Protein AF-A0A2T9Z2Z6-F1 (afdb_monomer)

Foldseek 3Di:
DDPPDPPPPCPVPPFDKDWPDADPVLRDTDIDTDPVCVVVVQVVQQPQQDDPHDGDGDDDQDDDPDPVVVVVSVVVVVVVVVVVVVVVVVVVVVVVVVVVVVVVVVVVVVVVVVVVVD

Radius of gyration: 26.43 Å; Cα contacts (8 Å, |Δi|>4): 57; chains: 1; bounding box: 51×36×81 Å

Organism: NCBI:txid61424

Solvent-accessible surface area (backbone atoms only — not comparable to full-atom values): 7377 Å² total; per-residue (Å²): 137,85,84,79,72,77,75,84,77,47,81,90,58,72,82,69,63,45,78,78,44,73,42,86,87,80,70,48,68,43,74,46,61,54,86,92,48,46,65,61,52,50,54,53,44,54,67,42,54,61,57,97,90,43,80,43,78,55,78,88,88,77,87,67,98,46,69,70,58,44,49,53,50,51,53,53,49,50,52,52,53,51,52,50,53,54,52,52,54,49,55,52,49,53,53,52,50,52,53,53,50,53,51,51,52,52,55,49,54,50,52,57,53,59,64,71,79,112

Sequence (118 aa):
MKFKADLKNLKNQLMVFIVKYFSPVTKLGILRVARDHYRMLWSSLTMISQIKSKRCRFSVLHISGTINKCQKAAISFDRELILKHFKEELRIKDSILIESNAKKTLESSKRDIESLEH

pLDDT: mean 79.8, std 15.81, range [28.7, 93.0]

Mean predicted aligned error: 12.62 Å

InterPro domains:
  IPR002759 RNase P subunit Pop5/Rpp14/Rnp2-like [PF01900] (16-75)
  IPR038085 RNase P subunit Pop5/Rpp14/Rnp2-like domain superfamily [G3DSA:3.30.70.3250] (6-79)
  IPR038085 RNase P subunit Pop5/Rpp14/Rnp2-like domain superfamily [SSF160350] (17-79)

Structure (mmCIF, N/CA/C/O backbone):
data_AF-A0A2T9Z2Z6-F1
#
_entry.id   AF-A0A2T9Z2Z6-F1
#
loop_
_atom_site.group_PDB
_atom_site.id
_atom_site.type_symbol
_atom_site.label_atom_id
_atom_site.label_alt_id
_atom_site.label_comp_id
_atom_site.label_asym_id
_atom_site.label_entity_id
_atom_site.label_seq_id
_atom_site.pdbx_PDB_ins_code
_atom_site.Cartn_x
_atom_site.Cartn_y
_atom_site.Cartn_z
_atom_site.occupancy
_atom_site.B_iso_or_equiv
_atom_site.auth_seq_id
_atom_site.auth_comp_id
_atom_site.auth_asym_id
_atom_site.auth_atom_id
_atom_site.pdbx_PDB_model_num
ATOM 1 N N . MET A 1 1 ? -18.740 -12.450 -16.092 1.00 32.25 1 MET A N 1
ATOM 2 C CA . MET A 1 1 ? -18.035 -11.676 -17.136 1.00 32.25 1 MET A CA 1
ATOM 3 C C . MET A 1 1 ? -16.699 -12.366 -17.417 1.00 32.25 1 MET A C 1
ATOM 5 O O . MET A 1 1 ? -15.764 -12.220 -16.642 1.00 32.25 1 MET A O 1
ATOM 9 N N . LYS A 1 2 ? -16.646 -13.257 -18.418 1.00 28.70 2 LYS A N 1
ATOM 10 C CA . LYS A 1 2 ? -15.430 -14.010 -18.774 1.00 28.70 2 LYS A CA 1
ATOM 11 C C . LYS A 1 2 ? -14.608 -13.143 -19.730 1.00 28.70 2 LYS A C 1
ATOM 13 O O . LYS A 1 2 ? -14.976 -13.021 -20.892 1.00 28.70 2 LYS A O 1
ATOM 18 N N . PHE A 1 3 ? -13.525 -12.536 -19.246 1.00 33.25 3 PHE A N 1
ATOM 19 C CA . PHE A 1 3 ? -12.522 -11.915 -20.114 1.00 33.25 3 PHE A CA 1
ATOM 20 C C . PHE A 1 3 ? -11.777 -13.038 -20.848 1.00 33.25 3 PHE A C 1
ATOM 22 O O . PHE A 1 3 ? -10.852 -13.647 -20.316 1.00 33.25 3 PHE A O 1
ATOM 29 N N . LYS A 1 4 ? -12.240 -13.373 -22.055 1.00 34.69 4 LYS A N 1
ATOM 30 C CA . LYS A 1 4 ? -11.503 -14.211 -23.004 1.00 34.69 4 LYS A CA 1
ATOM 31 C C . LYS A 1 4 ? -10.506 -13.283 -23.704 1.00 34.69 4 LYS A C 1
ATOM 33 O O . LYS A 1 4 ? -10.835 -12.666 -24.708 1.00 34.69 4 LYS A O 1
ATOM 38 N N . ALA A 1 5 ? -9.329 -13.105 -23.109 1.00 41.53 5 ALA A N 1
ATOM 39 C CA . ALA A 1 5 ? -8.216 -12.462 -23.796 1.00 41.53 5 ALA A CA 1
ATOM 40 C C . ALA A 1 5 ? -7.687 -13.442 -24.852 1.00 41.53 5 ALA A C 1
ATOM 42 O O . ALA A 1 5 ? -7.450 -14.612 -24.553 1.00 41.53 5 ALA A O 1
ATOM 43 N N . ASP A 1 6 ? -7.582 -12.980 -26.091 1.00 43.44 6 ASP A N 1
ATOM 44 C CA . ASP A 1 6 ? -7.242 -13.782 -27.259 1.00 43.44 6 ASP A CA 1
ATOM 45 C C . ASP A 1 6 ? -5.776 -14.255 -27.187 1.00 43.44 6 ASP A C 1
ATOM 47 O O . ASP A 1 6 ? -4.832 -13.518 -27.469 1.00 43.44 6 ASP A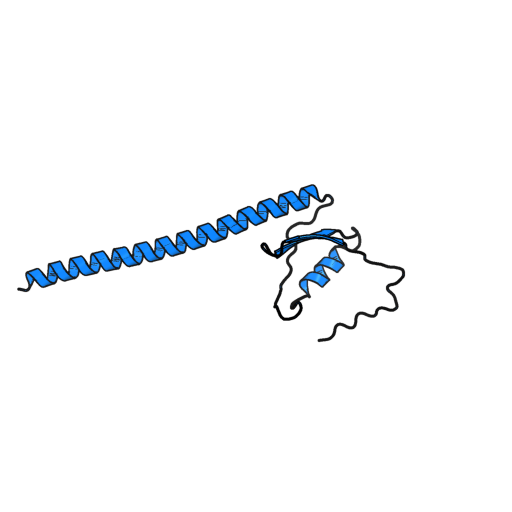 O 1
ATOM 51 N N . LEU A 1 7 ? -5.578 -15.498 -26.734 1.00 45.78 7 LEU A N 1
ATOM 52 C CA . LEU A 1 7 ? -4.270 -16.100 -26.429 1.00 45.78 7 LEU A CA 1
ATOM 53 C C . LEU A 1 7 ? -3.411 -16.426 -27.669 1.00 45.78 7 LEU A C 1
ATOM 55 O O . LEU A 1 7 ? -2.280 -16.889 -27.516 1.00 45.78 7 LEU A O 1
ATOM 59 N N . LYS A 1 8 ? -3.910 -16.224 -28.895 1.00 43.72 8 LYS A N 1
ATOM 60 C CA . LYS A 1 8 ? -3.238 -16.709 -30.116 1.00 43.72 8 LYS A CA 1
ATOM 61 C C . LYS A 1 8 ? -2.150 -15.783 -30.675 1.00 43.72 8 LYS A C 1
ATOM 63 O O . LYS A 1 8 ? -1.252 -16.287 -31.338 1.00 43.72 8 LYS A O 1
ATOM 68 N N . ASN A 1 9 ? -2.156 -14.485 -30.355 1.00 40.16 9 ASN A N 1
ATOM 69 C CA . ASN A 1 9 ? -1.134 -13.529 -30.830 1.00 40.16 9 ASN A CA 1
ATOM 70 C C . ASN A 1 9 ? 0.006 -13.254 -29.825 1.00 40.16 9 ASN A C 1
ATOM 72 O O . ASN A 1 9 ? 0.917 -12.483 -30.108 1.00 40.16 9 ASN A O 1
ATOM 76 N N . LEU A 1 10 ? -0.004 -13.894 -28.651 1.00 45.66 10 LEU A N 1
ATOM 77 C CA . LEU A 1 10 ? 0.848 -13.514 -27.515 1.00 45.66 10 LEU A CA 1
ATOM 78 C C . LEU A 1 10 ? 2.138 -14.343 -27.354 1.00 45.66 10 LEU A C 1
ATOM 80 O O . LEU A 1 10 ? 2.738 -14.335 -26.282 1.00 45.66 10 LEU A O 1
ATOM 84 N N . LYS A 1 11 ? 2.572 -15.092 -28.378 1.00 42.34 11 LYS A N 1
ATOM 85 C CA . LYS A 1 11 ? 3.816 -15.888 -28.298 1.00 42.34 11 LYS A CA 1
ATOM 86 C C . LYS A 1 11 ? 5.088 -15.075 -28.586 1.00 42.34 11 LYS A C 1
ATOM 88 O O . LYS A 1 11 ? 6.116 -15.386 -28.001 1.00 42.34 11 LYS A O 1
ATOM 93 N N . ASN A 1 12 ? 5.008 -13.999 -29.378 1.00 41.88 12 ASN A N 1
ATOM 94 C CA . ASN A 1 12 ? 6.145 -13.093 -29.639 1.00 41.88 12 ASN A CA 1
ATOM 95 C C . ASN A 1 12 ? 6.204 -11.869 -28.711 1.00 41.88 12 ASN A C 1
ATOM 97 O O . ASN A 1 12 ? 7.122 -11.061 -28.809 1.00 41.88 12 ASN A O 1
ATOM 101 N N . GLN A 1 13 ? 5.254 -11.743 -27.785 1.00 47.03 13 GLN A N 1
ATOM 102 C CA . GLN A 1 13 ? 5.181 -10.633 -26.841 1.00 47.03 13 GLN A CA 1
ATOM 103 C C . GLN A 1 13 ? 4.814 -11.176 -25.466 1.00 47.03 13 GLN A C 1
ATOM 105 O O . GLN A 1 13 ? 3.770 -10.865 -24.897 1.00 47.03 13 GLN A O 1
ATOM 110 N N . LEU A 1 14 ? 5.662 -12.067 -24.948 1.00 46.88 14 LEU A N 1
ATOM 111 C CA . LEU A 1 14 ? 5.574 -12.536 -23.571 1.00 46.88 14 LEU A CA 1
ATOM 112 C C . LEU A 1 14 ? 5.783 -11.329 -22.647 1.00 46.88 14 LEU A C 1
ATOM 114 O O . LEU A 1 14 ? 6.901 -10.987 -22.268 1.00 46.88 14 LEU A O 1
ATOM 118 N N . MET A 1 15 ? 4.686 -10.655 -22.303 1.00 55.00 15 MET A N 1
ATOM 119 C CA . MET A 1 15 ? 4.634 -9.611 -21.289 1.00 55.00 15 MET A CA 1
ATOM 120 C C . MET A 1 15 ? 4.808 -10.277 -19.920 1.00 55.00 15 MET A C 1
ATOM 122 O O . MET A 1 15 ? 3.859 -10.460 -19.161 1.00 55.00 15 MET A O 1
ATOM 126 N N . VAL A 1 16 ? 6.034 -10.710 -19.624 1.00 68.75 16 VAL A N 1
ATOM 127 C CA . VAL A 1 16 ? 6.372 -11.336 -18.349 1.00 68.75 16 VAL A CA 1
ATOM 128 C C . VAL A 1 16 ? 6.514 -10.227 -17.315 1.00 68.75 16 VAL A C 1
ATOM 130 O O . VAL A 1 16 ? 7.513 -9.507 -17.277 1.00 68.75 16 VAL A O 1
ATOM 133 N N . PHE A 1 17 ? 5.500 -10.068 -16.470 1.00 79.94 17 PHE A N 1
ATOM 134 C CA . PHE A 1 17 ? 5.652 -9.353 -15.210 1.00 79.94 17 PHE A CA 1
ATOM 135 C C . PHE A 1 17 ? 5.916 -10.366 -14.096 1.00 79.94 17 PHE A C 1
ATOM 137 O O . PHE A 1 17 ? 5.357 -11.461 -14.080 1.00 79.94 17 PHE A O 1
ATOM 144 N N . ILE A 1 18 ? 6.796 -10.012 -13.165 1.00 85.94 18 ILE A N 1
ATOM 145 C CA . ILE A 1 18 ? 7.215 -10.889 -12.070 1.00 85.94 18 ILE A CA 1
ATOM 146 C C . ILE A 1 18 ? 6.817 -10.231 -10.758 1.00 85.94 18 ILE A C 1
ATOM 148 O O . ILE A 1 18 ? 7.236 -9.109 -10.466 1.00 85.94 18 ILE A O 1
ATOM 152 N N . VAL A 1 19 ? 6.045 -10.944 -9.942 1.00 87.81 19 VAL A N 1
ATOM 153 C CA . VAL A 1 19 ? 5.790 -10.540 -8.558 1.00 87.81 19 VAL A CA 1
ATOM 154 C C . VAL A 1 19 ? 7.045 -10.853 -7.755 1.00 87.81 19 VAL A C 1
ATOM 156 O O . VAL A 1 19 ? 7.413 -12.011 -7.584 1.00 87.81 19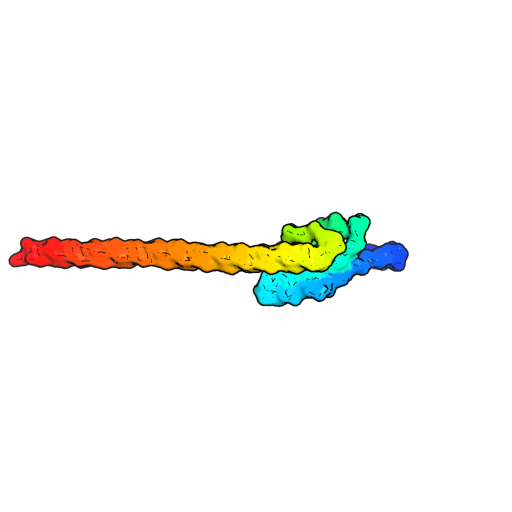 VAL A O 1
ATOM 159 N N . LYS A 1 20 ? 7.745 -9.812 -7.305 1.00 87.00 20 LYS A N 1
ATOM 160 C CA . LYS A 1 20 ? 8.963 -9.961 -6.500 1.00 87.00 20 LYS A CA 1
ATOM 161 C C . LYS A 1 20 ? 8.655 -10.160 -5.027 1.00 87.00 20 LYS A C 1
ATOM 163 O O . LYS A 1 20 ? 9.404 -10.840 -4.338 1.00 87.00 20 LYS A O 1
ATOM 168 N N . TYR A 1 21 ? 7.580 -9.546 -4.555 1.00 86.81 21 TYR A N 1
ATOM 169 C CA . TYR A 1 21 ? 7.176 -9.603 -3.162 1.00 86.81 21 TYR A CA 1
ATOM 170 C C . TYR A 1 21 ? 5.678 -9.349 -3.062 1.00 86.81 21 TYR A C 1
ATOM 172 O O . TYR A 1 21 ? 5.154 -8.490 -3.771 1.00 86.81 21 TYR A O 1
ATOM 180 N N . PHE A 1 22 ? 5.000 -10.068 -2.177 1.00 86.88 22 PHE A N 1
ATOM 181 C CA . PHE A 1 22 ? 3.623 -9.790 -1.798 1.00 86.88 22 PHE A CA 1
ATOM 182 C C . PHE A 1 22 ? 3.423 -10.189 -0.339 1.00 86.88 22 PHE A C 1
ATOM 184 O O . PHE A 1 22 ? 3.716 -11.324 0.035 1.00 86.88 22 PHE A O 1
ATOM 191 N N . SER A 1 23 ? 2.921 -9.262 0.472 1.00 83.69 23 SER A N 1
ATOM 192 C CA . SER A 1 23 ? 2.542 -9.522 1.857 1.00 83.69 23 SER A CA 1
ATOM 193 C C . SER A 1 23 ? 1.025 -9.695 1.952 1.00 83.69 23 SER A C 1
ATOM 195 O O . SER A 1 23 ? 0.290 -8.745 1.667 1.00 83.69 23 SER A O 1
ATOM 197 N N . PRO A 1 24 ? 0.516 -10.866 2.375 1.00 80.81 24 PRO A N 1
ATOM 198 C CA . PRO A 1 24 ? -0.920 -11.066 2.557 1.00 80.81 24 PRO A CA 1
ATOM 199 C C . PRO A 1 24 ? -1.485 -10.271 3.744 1.00 80.81 24 PRO A C 1
ATOM 201 O O . PRO A 1 24 ? -2.680 -9.985 3.756 1.00 80.81 24 PRO A O 1
ATOM 204 N N . VAL A 1 25 ? -0.637 -9.897 4.710 1.00 80.31 25 VAL A N 1
ATOM 205 C CA . VAL A 1 25 ? -1.031 -9.151 5.915 1.00 80.31 25 VAL A CA 1
ATOM 206 C C . VAL A 1 25 ? -1.331 -7.696 5.562 1.00 80.31 25 VAL A C 1
ATOM 208 O O . VAL A 1 25 ? -2.435 -7.214 5.803 1.00 80.31 25 VAL A O 1
ATOM 211 N N . THR A 1 26 ? -0.385 -7.016 4.912 1.00 79.88 26 THR A N 1
ATOM 212 C CA . THR A 1 26 ? -0.522 -5.595 4.546 1.00 79.88 26 THR A CA 1
ATOM 213 C C . THR A 1 26 ? -1.173 -5.393 3.175 1.00 79.88 26 THR A C 1
ATOM 215 O O . THR A 1 26 ? -1.515 -4.273 2.812 1.00 79.88 26 THR A O 1
ATOM 218 N N . LYS A 1 27 ? -1.389 -6.475 2.406 1.00 87.06 27 LYS A N 1
ATOM 219 C CA . LYS A 1 27 ? -1.934 -6.474 1.030 1.00 87.06 27 LYS A CA 1
ATOM 220 C C . LYS A 1 27 ? -1.110 -5.620 0.057 1.00 87.06 27 LYS A C 1
ATOM 222 O O . LYS A 1 27 ? -1.619 -5.174 -0.971 1.00 87.06 27 LYS A O 1
ATOM 227 N N . LEU A 1 28 ? 0.169 -5.420 0.368 1.00 88.06 28 LEU A N 1
ATOM 228 C CA . LEU A 1 28 ? 1.129 -4.684 -0.447 1.00 88.06 28 LEU A CA 1
ATOM 229 C C . LEU A 1 28 ? 2.021 -5.658 -1.217 1.00 88.06 28 LEU A C 1
ATOM 231 O O . LEU A 1 28 ? 2.404 -6.713 -0.711 1.00 88.06 28 LEU A O 1
ATOM 235 N N . GLY A 1 29 ? 2.389 -5.291 -2.442 1.00 89.12 29 GLY A N 1
ATOM 236 C CA . GLY A 1 29 ? 3.279 -6.093 -3.270 1.00 89.12 29 GLY A CA 1
ATOM 237 C C . GLY A 1 29 ? 4.116 -5.258 -4.226 1.00 89.12 29 GLY A C 1
ATOM 238 O O . GLY A 1 29 ? 3.773 -4.127 -4.558 1.00 89.12 29 GLY A O 1
ATOM 239 N N . ILE A 1 30 ? 5.230 -5.837 -4.666 1.00 90.94 30 ILE A N 1
ATOM 240 C CA . ILE A 1 30 ? 6.163 -5.240 -5.618 1.00 90.94 30 ILE A CA 1
ATOM 241 C C . ILE A 1 30 ? 6.142 -6.081 -6.890 1.00 90.94 30 ILE A C 1
ATOM 243 O O . ILE A 1 30 ? 6.499 -7.263 -6.877 1.00 90.94 30 ILE A O 1
ATOM 247 N N . LEU A 1 31 ? 5.752 -5.450 -7.995 1.00 90.06 31 LEU A N 1
ATOM 248 C CA . LEU A 1 31 ? 5.736 -6.053 -9.322 1.00 90.06 31 LEU A CA 1
ATOM 249 C C . LEU A 1 31 ? 6.867 -5.467 -10.168 1.00 90.06 31 LEU A C 1
ATOM 251 O O . LEU A 1 31 ? 7.070 -4.254 -10.201 1.00 90.06 31 LEU A O 1
ATOM 255 N N . ARG A 1 32 ? 7.593 -6.334 -10.874 1.00 87.31 32 ARG A N 1
ATOM 256 C CA . ARG A 1 32 ? 8.572 -5.952 -11.892 1.00 87.31 32 ARG A CA 1
ATOM 257 C C . ARG A 1 32 ? 7.957 -6.158 -13.269 1.00 87.31 32 ARG A C 1
ATOM 259 O O . ARG A 1 32 ? 7.460 -7.241 -13.558 1.00 87.31 32 ARG A O 1
ATOM 266 N N . VAL A 1 33 ? 8.047 -5.143 -14.119 1.00 88.19 33 VAL A N 1
ATOM 267 C CA . VAL A 1 33 ? 7.536 -5.149 -15.496 1.00 88.19 33 VAL A CA 1
ATOM 268 C C . VAL A 1 33 ? 8.540 -4.462 -16.423 1.00 88.19 33 VAL A C 1
ATOM 270 O O . VAL A 1 33 ? 9.371 -3.674 -15.964 1.00 88.19 33 VAL A O 1
ATOM 273 N N . ALA A 1 34 ? 8.484 -4.769 -17.719 1.00 87.12 34 ALA A N 1
ATOM 274 C CA . ALA A 1 34 ? 9.216 -4.027 -18.741 1.00 87.12 34 ALA A CA 1
ATOM 275 C C . ALA A 1 34 ? 8.752 -2.558 -18.799 1.00 87.12 34 ALA A C 1
ATOM 277 O O . ALA A 1 34 ? 7.569 -2.259 -18.605 1.00 87.12 34 ALA A O 1
ATOM 278 N N . ARG A 1 35 ? 9.686 -1.638 -19.082 1.00 82.12 35 ARG A N 1
ATOM 279 C CA . ARG A 1 35 ? 9.415 -0.189 -19.100 1.00 82.12 35 ARG A CA 1
ATOM 280 C C . ARG A 1 35 ? 8.416 0.226 -20.178 1.00 82.12 35 ARG A C 1
ATOM 282 O O . ARG A 1 35 ? 7.708 1.200 -19.977 1.00 82.12 35 ARG A O 1
ATOM 289 N N . ASP A 1 36 ? 8.295 -0.527 -21.260 1.00 84.94 36 ASP A N 1
ATOM 290 C CA . ASP A 1 36 ? 7.396 -0.169 -22.363 1.00 84.94 36 ASP A CA 1
ATOM 291 C C . ASP A 1 36 ? 5.931 -0.534 -22.076 1.00 84.94 36 ASP A C 1
ATOM 293 O O . ASP A 1 36 ? 5.010 -0.018 -22.706 1.00 84.94 36 ASP A O 1
ATOM 297 N N . HIS A 1 37 ? 5.685 -1.401 -21.086 1.00 83.00 37 HIS A N 1
ATOM 298 C CA . HIS A 1 37 ? 4.368 -2.007 -20.853 1.00 83.00 37 HIS A CA 1
ATOM 299 C C . HIS A 1 37 ? 3.789 -1.756 -19.450 1.00 83.00 37 HIS A C 1
ATOM 301 O O . HIS A 1 37 ? 2.713 -2.266 -19.127 1.00 83.00 37 HIS A O 1
ATOM 307 N N . TYR A 1 38 ? 4.440 -0.944 -18.604 1.00 86.75 38 TYR A N 1
ATOM 308 C CA . TYR A 1 38 ? 3.949 -0.700 -17.237 1.00 86.75 38 TYR A CA 1
ATOM 309 C C . TYR A 1 38 ? 2.560 -0.042 -17.204 1.00 86.75 38 TYR A C 1
ATOM 311 O O . TYR A 1 38 ? 1.765 -0.348 -16.318 1.00 86.75 38 TYR A O 1
ATOM 319 N N . ARG A 1 39 ? 2.245 0.829 -18.178 1.00 87.88 39 ARG A N 1
ATOM 320 C CA . ARG A 1 39 ? 0.936 1.500 -18.274 1.00 87.88 39 ARG A CA 1
ATOM 321 C C . ARG A 1 39 ? -0.181 0.500 -18.549 1.00 87.88 39 ARG A C 1
ATOM 323 O O . ARG A 1 39 ? -1.203 0.536 -17.876 1.00 87.88 39 ARG A O 1
ATOM 330 N N . MET A 1 40 ? 0.045 -0.429 -19.478 1.00 88.56 40 MET A N 1
ATOM 331 C CA . MET A 1 40 ? -0.923 -1.475 -19.815 1.00 88.56 40 MET A CA 1
ATOM 332 C C . MET A 1 40 ? -1.175 -2.408 -18.625 1.00 88.56 40 MET A C 1
ATOM 334 O O . MET A 1 40 ? -2.326 -2.736 -18.331 1.00 88.56 40 MET A O 1
ATOM 338 N N . LEU A 1 41 ? -0.115 -2.779 -17.894 1.00 87.38 41 LEU A N 1
ATOM 339 C CA . LEU A 1 41 ? -0.240 -3.552 -16.658 1.00 87.38 41 LEU A CA 1
ATOM 340 C C . LEU A 1 41 ? -1.047 -2.791 -15.600 1.00 87.38 41 LEU A C 1
ATOM 342 O O . LEU A 1 41 ? -1.951 -3.368 -15.005 1.00 87.38 41 LEU A O 1
ATOM 346 N N . TRP A 1 42 ? -0.752 -1.507 -15.379 1.00 89.44 42 TRP A N 1
ATOM 347 C CA . TRP A 1 42 ? -1.467 -0.685 -14.402 1.00 89.44 42 TRP A CA 1
ATOM 348 C C . TRP A 1 42 ? -2.957 -0.578 -14.744 1.00 89.44 42 TRP A C 1
ATOM 350 O O . TRP A 1 42 ? -3.794 -0.8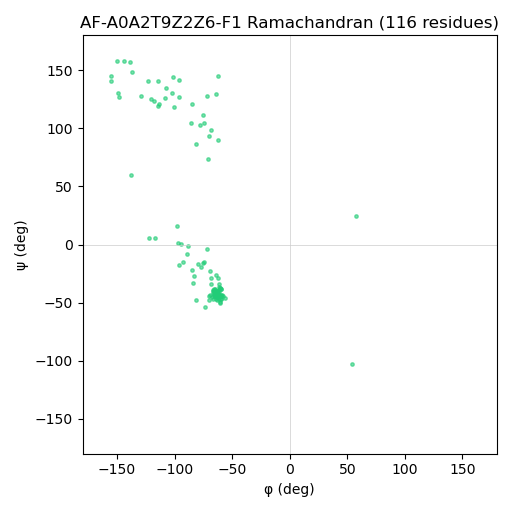92 -13.899 1.00 89.44 42 TRP A O 1
ATOM 360 N N . SER A 1 43 ? -3.298 -0.235 -15.989 1.00 89.56 43 SER A N 1
ATOM 361 C CA . SER A 1 43 ? -4.694 -0.176 -16.437 1.00 89.56 43 SER A CA 1
ATOM 362 C C . SER A 1 43 ? -5.413 -1.507 -16.224 1.00 89.56 43 SER A C 1
ATOM 364 O O . SER A 1 43 ? -6.502 -1.532 -15.653 1.00 89.56 43 SER A O 1
ATOM 366 N N . SER A 1 44 ? -4.772 -2.618 -16.598 1.00 89.19 44 SER A N 1
ATOM 367 C CA . SER A 1 44 ? -5.324 -3.960 -16.387 1.00 89.19 44 SER A CA 1
ATOM 368 C C . SER A 1 44 ? -5.572 -4.237 -14.903 1.00 89.19 44 SER A C 1
ATOM 370 O O . SER A 1 44 ? -6.633 -4.733 -14.538 1.00 89.19 44 SER A O 1
ATOM 372 N N . LEU A 1 45 ? -4.628 -3.867 -14.033 1.00 87.62 45 LEU A N 1
ATOM 373 C CA . LEU A 1 45 ? -4.715 -4.080 -12.590 1.00 87.62 45 LEU A CA 1
ATOM 374 C C . LEU A 1 45 ? -5.867 -3.283 -11.958 1.00 87.62 45 LEU A C 1
ATOM 376 O O . LEU A 1 45 ? -6.576 -3.797 -11.097 1.00 87.62 45 LEU A O 1
ATOM 380 N N . THR A 1 46 ? -6.096 -2.049 -12.411 1.00 87.94 46 THR A N 1
ATOM 381 C CA . THR A 1 46 ? -7.212 -1.213 -11.944 1.00 87.94 46 THR A CA 1
ATOM 382 C C . THR A 1 46 ? -8.577 -1.746 -12.391 1.00 87.94 46 THR A C 1
ATOM 384 O O . THR A 1 46 ? -9.556 -1.562 -11.670 1.00 87.94 46 THR A O 1
ATOM 387 N N . MET A 1 47 ? -8.655 -2.445 -13.529 1.00 87.31 47 MET A N 1
ATOM 388 C CA . MET A 1 47 ? -9.895 -3.088 -13.988 1.00 87.31 47 MET A CA 1
ATOM 389 C C . MET A 1 47 ? -10.244 -4.369 -13.213 1.00 87.31 47 MET A C 1
ATOM 391 O O . MET A 1 47 ? -11.386 -4.828 -13.276 1.00 87.31 47 MET A O 1
ATOM 395 N N . ILE A 1 48 ? -9.303 -4.954 -12.463 1.00 88.25 48 ILE A N 1
ATOM 396 C CA . ILE A 1 48 ? -9.577 -6.132 -11.630 1.00 88.25 48 ILE A CA 1
ATOM 397 C C . ILE A 1 48 ? -10.375 -5.698 -10.398 1.00 88.25 48 ILE A C 1
ATOM 399 O O . ILE A 1 48 ? -9.827 -5.148 -9.444 1.00 88.25 48 ILE A O 1
ATOM 403 N N . SER A 1 49 ? -11.674 -5.992 -10.413 1.00 87.75 49 SER A N 1
ATOM 404 C CA . SER A 1 49 ? -12.614 -5.670 -9.331 1.00 87.75 49 SER A CA 1
ATOM 405 C C . SER A 1 49 ? -12.860 -6.826 -8.356 1.00 87.75 49 SER A C 1
ATOM 407 O O . SER A 1 49 ? -13.348 -6.616 -7.242 1.00 87.75 49 SER A O 1
ATOM 409 N N . GLN A 1 50 ? -12.530 -8.058 -8.749 1.00 87.25 50 GLN A N 1
ATOM 410 C CA . GLN A 1 50 ? -12.745 -9.248 -7.934 1.00 87.25 50 GLN A CA 1
ATOM 411 C C . GLN A 1 50 ? -11.680 -10.308 -8.212 1.00 87.25 50 GLN A C 1
ATOM 413 O O . GLN A 1 50 ? -11.451 -10.693 -9.358 1.00 87.25 50 GLN A O 1
ATOM 418 N N . ILE A 1 51 ? -11.077 -10.829 -7.143 1.00 85.06 51 ILE A N 1
ATOM 419 C CA . ILE A 1 51 ? -10.210 -12.008 -7.195 1.00 85.06 51 ILE A CA 1
ATOM 420 C C . ILE A 1 51 ? -10.888 -13.132 -6.433 1.00 85.06 51 ILE A C 1
ATOM 422 O O . ILE A 1 51 ? -11.162 -13.020 -5.235 1.00 85.06 51 ILE A O 1
ATOM 426 N N . LYS A 1 52 ? -11.130 -14.242 -7.137 1.00 84.00 52 LYS A N 1
ATOM 427 C CA . LYS A 1 52 ? -11.904 -15.382 -6.634 1.00 84.00 52 LYS A CA 1
ATOM 428 C C . LYS A 1 52 ? -13.281 -14.904 -6.143 1.00 84.00 52 LYS A C 1
ATOM 430 O O . LYS A 1 52 ? -14.138 -14.577 -6.957 1.00 84.00 52 LYS A O 1
ATOM 435 N N . SER A 1 53 ? -13.463 -14.791 -4.827 1.00 85.81 53 SER A N 1
ATOM 436 C CA . SER A 1 53 ? -14.710 -14.361 -4.180 1.00 85.81 53 SER A CA 1
ATOM 437 C C . SER A 1 53 ? -14.581 -13.052 -3.387 1.00 85.81 53 SER A C 1
ATOM 439 O O . SER A 1 53 ? -15.517 -12.663 -2.694 1.00 85.81 53 SER A O 1
ATOM 441 N N . LYS A 1 54 ? -13.429 -12.370 -3.442 1.00 85.69 54 LYS A N 1
ATOM 442 C CA . LYS A 1 54 ? -13.188 -11.125 -2.698 1.00 85.69 54 LYS A CA 1
ATOM 443 C C . LYS A 1 54 ? -13.167 -9.942 -3.657 1.00 85.69 54 LYS A C 1
ATOM 445 O O . LYS A 1 54 ? -12.399 -9.950 -4.621 1.00 85.69 54 LYS A O 1
ATOM 450 N N . ARG A 1 55 ? -13.988 -8.922 -3.382 1.00 88.38 55 ARG A N 1
ATOM 451 C CA . ARG A 1 55 ? -13.891 -7.631 -4.076 1.00 88.38 55 ARG A CA 1
ATOM 452 C C . ARG A 1 55 ? -12.546 -6.999 -3.732 1.00 88.38 55 ARG A C 1
ATOM 454 O O . ARG A 1 55 ? -12.175 -6.930 -2.562 1.00 88.38 55 ARG A O 1
ATOM 461 N N . CYS A 1 56 ? -11.807 -6.580 -4.746 1.00 86.94 56 CYS A N 1
ATOM 462 C CA . CYS A 1 56 ? -10.488 -5.987 -4.590 1.00 86.94 56 CYS A CA 1
ATOM 463 C C . CYS A 1 56 ? -10.351 -4.782 -5.510 1.00 86.94 56 CYS A C 1
ATOM 465 O O . CYS A 1 56 ? -10.918 -4.752 -6.597 1.00 86.94 56 CYS A O 1
ATOM 467 N N . ARG A 1 57 ? -9.571 -3.800 -5.070 1.00 89.56 57 ARG A N 1
ATOM 468 C CA . ARG A 1 57 ? -9.144 -2.678 -5.895 1.00 89.56 57 ARG A CA 1
ATOM 469 C C . ARG A 1 57 ? -7.641 -2.568 -5.767 1.00 89.56 57 ARG A C 1
ATOM 471 O O . ARG A 1 57 ? -7.126 -2.500 -4.655 1.00 89.56 57 ARG A O 1
ATOM 478 N N . PHE A 1 58 ? -6.958 -2.538 -6.899 1.00 89.44 58 PHE A N 1
ATOM 479 C CA . PHE A 1 58 ? -5.527 -2.307 -6.923 1.00 89.44 58 PHE A CA 1
ATOM 480 C C . PHE A 1 58 ? -5.233 -0.837 -7.195 1.00 89.44 58 PHE A C 1
ATOM 482 O O . PHE A 1 58 ? -5.711 -0.266 -8.178 1.00 89.44 58 PHE A O 1
ATOM 489 N N . SER A 1 59 ? -4.423 -0.240 -6.328 1.00 89.62 59 SER A N 1
ATOM 490 C CA . SER A 1 59 ? -3.829 1.077 -6.526 1.00 89.62 59 SER A CA 1
ATOM 491 C C . SER A 1 59 ? -2.317 0.937 -6.648 1.00 89.62 59 SER A C 1
ATOM 493 O O . SER A 1 59 ? -1.683 0.137 -5.958 1.00 89.62 59 SER A O 1
ATOM 495 N N . VAL A 1 60 ? -1.729 1.712 -7.556 1.00 90.94 60 VAL A N 1
ATOM 496 C CA . VAL A 1 60 ? -0.275 1.814 -7.657 1.00 90.94 60 VAL A CA 1
ATOM 497 C C . VAL A 1 60 ? 0.185 2.870 -6.667 1.00 90.94 60 VAL A C 1
ATOM 499 O O . VAL A 1 60 ? -0.234 4.020 -6.747 1.00 90.94 60 VAL A O 1
ATOM 502 N N . LEU A 1 61 ? 1.039 2.457 -5.734 1.00 90.81 61 LEU A N 1
ATOM 503 C CA . LEU A 1 61 ? 1.595 3.335 -4.710 1.00 90.81 61 LEU A CA 1
ATOM 504 C C . LEU A 1 61 ? 2.781 4.153 -5.237 1.00 90.81 61 LEU A C 1
ATOM 506 O O . LEU A 1 61 ? 2.871 5.354 -5.008 1.00 90.81 61 LEU A O 1
ATOM 510 N N . HIS A 1 62 ? 3.720 3.491 -5.915 1.00 91.75 62 HIS A N 1
ATOM 511 C CA . HIS A 1 62 ? 4.954 4.106 -6.391 1.00 91.75 62 HIS A CA 1
ATOM 512 C C . HIS A 1 62 ? 5.512 3.342 -7.595 1.00 91.75 62 HIS A C 1
ATOM 514 O O . HIS A 1 62 ? 5.433 2.114 -7.646 1.00 91.75 62 HIS A O 1
ATOM 520 N N . ILE A 1 63 ? 6.114 4.064 -8.541 1.00 91.00 63 ILE A N 1
ATOM 521 C CA . ILE A 1 63 ? 6.795 3.498 -9.711 1.00 91.00 63 ILE A CA 1
ATOM 522 C C . ILE A 1 63 ? 8.252 3.950 -9.663 1.00 91.00 63 ILE A C 1
ATOM 524 O O . ILE A 1 63 ? 8.534 5.144 -9.594 1.00 91.00 63 ILE A O 1
ATOM 528 N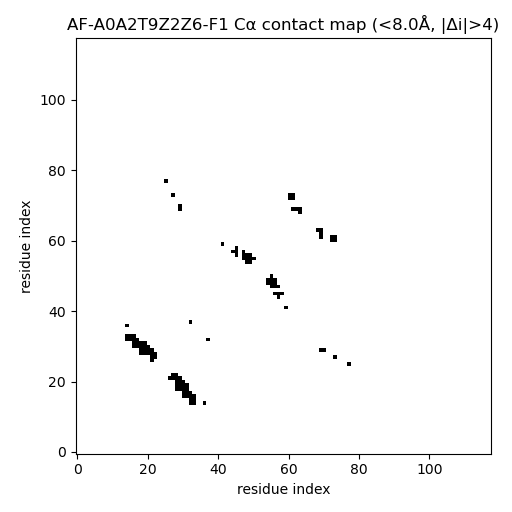 N . SER A 1 64 ? 9.185 2.998 -9.711 1.00 90.69 64 SER A N 1
ATOM 529 C CA . SER A 1 64 ? 10.617 3.294 -9.725 1.00 90.69 64 SER A CA 1
ATOM 530 C C . SER A 1 64 ? 11.399 2.325 -10.601 1.00 90.69 64 SER A C 1
ATOM 532 O O . SER A 1 64 ? 10.974 1.197 -10.839 1.00 90.69 64 SER A O 1
ATOM 534 N N . GLY A 1 65 ? 12.579 2.762 -11.047 1.00 87.00 65 GLY A N 1
ATOM 535 C CA . GLY A 1 65 ? 13.508 1.932 -11.816 1.00 87.00 65 GLY A CA 1
ATOM 536 C C . GLY A 1 65 ? 14.288 0.918 -10.970 1.00 87.00 65 GLY A C 1
ATOM 537 O O . GLY A 1 65 ? 14.799 -0.054 -11.517 1.00 87.00 65 GLY A O 1
ATOM 538 N N . THR A 1 66 ? 14.376 1.111 -9.648 1.00 88.12 66 THR A N 1
ATOM 539 C CA . THR A 1 66 ? 15.101 0.208 -8.740 1.00 88.12 66 THR A CA 1
ATOM 540 C C . THR A 1 66 ? 14.204 -0.324 -7.627 1.00 88.12 66 THR A C 1
ATOM 542 O O . THR A 1 66 ? 13.400 0.403 -7.042 1.00 88.12 66 THR A O 1
ATOM 545 N N . ILE A 1 67 ? 14.386 -1.607 -7.292 1.00 86.88 67 ILE A N 1
ATOM 546 C CA . ILE A 1 67 ? 13.612 -2.286 -6.240 1.00 86.88 67 ILE A CA 1
ATOM 547 C C . ILE A 1 67 ? 13.808 -1.595 -4.884 1.00 86.88 67 ILE A C 1
ATOM 549 O O . ILE A 1 67 ? 12.833 -1.405 -4.164 1.00 86.88 67 ILE A O 1
ATOM 553 N N . ASN A 1 68 ? 15.022 -1.126 -4.576 1.00 89.94 68 ASN A N 1
ATOM 554 C CA . ASN A 1 68 ? 15.326 -0.462 -3.304 1.00 89.94 68 ASN A CA 1
ATOM 555 C C . ASN A 1 68 ? 14.488 0.808 -3.084 1.00 89.94 68 ASN A C 1
ATOM 557 O O . ASN A 1 68 ? 14.056 1.076 -1.965 1.00 89.94 68 ASN A O 1
ATOM 561 N N . LYS A 1 69 ? 14.227 1.594 -4.140 1.00 91.19 69 LYS A N 1
ATOM 562 C CA . LYS A 1 69 ? 13.364 2.783 -4.044 1.00 91.19 69 LYS A CA 1
ATOM 563 C C . LYS A 1 69 ? 11.904 2.389 -3.807 1.00 91.19 69 LYS A C 1
ATOM 565 O O . LYS A 1 69 ? 11.265 2.953 -2.924 1.00 91.19 69 LYS A O 1
ATOM 570 N N . CYS A 1 70 ? 11.409 1.371 -4.515 1.00 91.12 70 CYS A N 1
ATOM 571 C CA . CYS A 1 70 ? 10.061 0.839 -4.291 1.00 91.12 70 CYS A CA 1
ATOM 572 C C . CYS A 1 70 ? 9.881 0.273 -2.875 1.00 91.12 70 CYS A C 1
ATOM 574 O O . CYS A 1 70 ? 8.843 0.494 -2.262 1.00 91.12 70 CYS A O 1
ATOM 576 N N . GLN A 1 71 ? 10.892 -0.411 -2.333 1.00 90.25 71 GLN A N 1
ATOM 577 C CA . GLN A 1 71 ? 10.863 -0.935 -0.965 1.00 90.25 71 GLN A CA 1
ATOM 578 C C . GLN A 1 71 ? 10.795 0.186 0.072 1.00 90.25 71 GLN A C 1
ATOM 580 O O . GLN A 1 71 ? 9.956 0.134 0.965 1.00 90.25 71 GLN A O 1
ATOM 585 N N . LYS A 1 72 ? 11.625 1.228 -0.064 1.00 93.00 72 LYS A N 1
ATOM 586 C CA . LYS A 1 72 ? 11.572 2.394 0.831 1.00 93.00 72 LYS A CA 1
ATOM 587 C C . LYS A 1 72 ? 10.201 3.073 0.794 1.00 93.00 72 LYS A C 1
ATOM 589 O O . LYS A 1 72 ? 9.660 3.387 1.850 1.00 93.00 72 LYS A O 1
ATOM 594 N N . ALA A 1 73 ? 9.623 3.239 -0.396 1.00 91.25 73 ALA A N 1
ATOM 595 C CA . ALA A 1 73 ? 8.279 3.792 -0.549 1.00 91.25 73 ALA A CA 1
ATOM 596 C C . ALA A 1 73 ? 7.209 2.905 0.113 1.00 91.25 73 ALA A C 1
ATOM 598 O O . ALA A 1 73 ? 6.352 3.418 0.828 1.00 91.25 73 ALA A O 1
ATOM 599 N N . ALA A 1 74 ? 7.292 1.582 -0.058 1.00 89.75 74 ALA A N 1
ATOM 600 C CA . ALA A 1 74 ? 6.373 0.637 0.574 1.00 89.75 74 ALA A CA 1
ATOM 601 C C . ALA A 1 74 ? 6.450 0.687 2.108 1.00 89.75 74 ALA A C 1
ATOM 603 O O . ALA A 1 74 ? 5.414 0.736 2.761 1.00 89.75 74 ALA A O 1
ATOM 604 N N . ILE A 1 75 ? 7.658 0.743 2.680 1.00 90.50 75 ILE A N 1
ATOM 605 C CA . ILE A 1 75 ? 7.860 0.856 4.135 1.00 90.50 75 ILE A CA 1
ATOM 606 C C . ILE A 1 75 ? 7.334 2.196 4.660 1.00 90.50 75 ILE A C 1
ATOM 608 O O . ILE A 1 75 ? 6.695 2.243 5.707 1.00 90.50 75 ILE A O 1
ATOM 612 N N . SER A 1 76 ? 7.597 3.293 3.944 1.00 92.00 76 SER A N 1
ATOM 613 C CA . SER A 1 76 ? 7.101 4.617 4.331 1.00 92.00 76 SER A CA 1
ATOM 614 C C . SER A 1 76 ? 5.575 4.652 4.360 1.00 92.00 76 SER A C 1
ATOM 616 O O . SER A 1 76 ? 4.992 5.168 5.310 1.00 92.00 76 SER A O 1
ATOM 618 N N . PHE A 1 77 ? 4.935 4.073 3.344 1.00 90.50 77 PHE A N 1
ATOM 619 C CA . PHE A 1 77 ? 3.482 4.005 3.264 1.00 90.50 77 PHE A CA 1
ATOM 620 C C . PHE A 1 77 ? 2.881 3.120 4.355 1.00 90.50 77 PHE A C 1
ATOM 622 O O . PHE A 1 77 ? 1.891 3.500 4.968 1.00 90.50 77 PHE A O 1
ATOM 629 N N . ASP A 1 78 ? 3.493 1.968 4.631 1.00 89.62 78 ASP A N 1
ATOM 630 C CA . ASP A 1 78 ? 3.042 1.063 5.690 1.00 89.62 78 ASP A CA 1
ATOM 631 C C . ASP A 1 78 ? 3.065 1.751 7.064 1.00 89.62 78 ASP A C 1
ATOM 633 O O . ASP A 1 78 ? 2.076 1.736 7.796 1.00 89.62 78 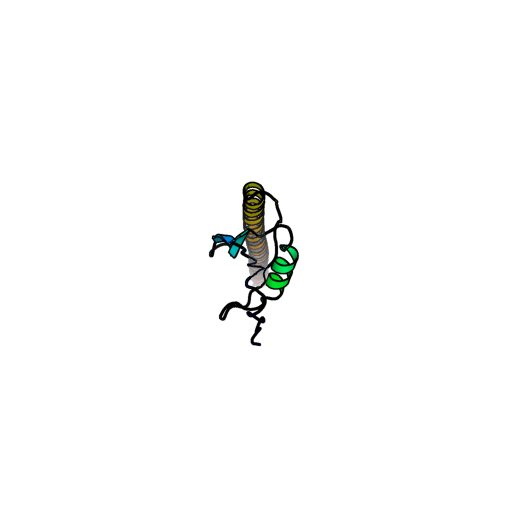ASP A O 1
ATOM 637 N N . ARG A 1 79 ? 4.146 2.483 7.368 1.00 90.94 79 ARG A N 1
ATOM 638 C CA . ARG A 1 79 ? 4.243 3.305 8.585 1.00 90.94 79 ARG A CA 1
ATOM 639 C C . ARG A 1 79 ? 3.159 4.376 8.651 1.00 90.94 79 ARG A C 1
ATOM 641 O O . ARG A 1 79 ? 2.552 4.560 9.701 1.00 90.94 79 ARG A O 1
ATOM 648 N N . GLU A 1 80 ? 2.904 5.082 7.552 1.00 91.25 80 GLU A N 1
ATOM 649 C CA . GLU A 1 80 ? 1.851 6.100 7.499 1.00 91.25 80 GLU A CA 1
ATOM 650 C C . GLU A 1 80 ? 0.459 5.489 7.709 1.00 91.25 80 GLU A C 1
ATOM 652 O O . GLU A 1 80 ? -0.366 6.060 8.422 1.00 91.25 80 GLU A O 1
ATOM 657 N N . LEU A 1 81 ? 0.205 4.316 7.129 1.00 88.75 81 LEU A N 1
ATOM 658 C CA . LEU A 1 81 ? -1.055 3.596 7.274 1.00 88.75 81 LEU A CA 1
ATOM 659 C C . LEU A 1 81 ? -1.294 3.180 8.729 1.00 88.75 81 LEU A C 1
ATOM 661 O O . LEU A 1 81 ? -2.390 3.394 9.249 1.00 88.75 81 LEU A O 1
ATOM 665 N N . ILE A 1 82 ? -0.265 2.645 9.388 1.00 90.19 82 ILE A N 1
ATOM 666 C CA . ILE A 1 82 ? -0.301 2.288 10.809 1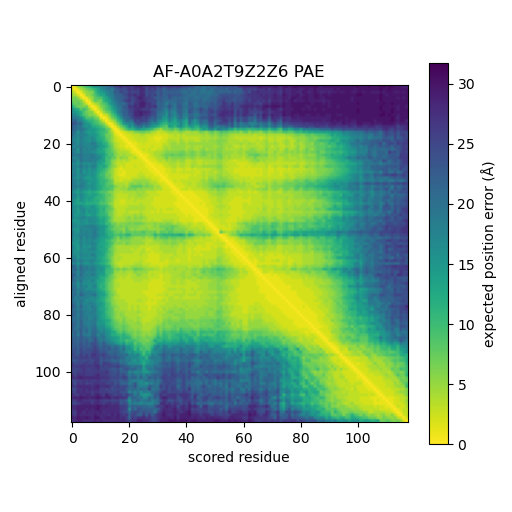.00 90.19 82 ILE A CA 1
ATOM 667 C C . ILE A 1 82 ? -0.583 3.533 11.657 1.00 90.19 82 ILE A C 1
ATOM 669 O O . ILE A 1 82 ? -1.498 3.528 12.477 1.00 90.19 82 ILE A O 1
ATOM 673 N N . LEU A 1 83 ? 0.144 4.630 11.425 1.00 91.38 83 LEU A N 1
ATOM 674 C CA . LEU A 1 83 ? -0.057 5.883 12.159 1.00 91.38 83 LEU A CA 1
ATOM 675 C C . LEU A 1 83 ? -1.464 6.458 11.966 1.00 91.38 83 LEU A C 1
ATOM 677 O O . LEU A 1 83 ? -2.033 6.993 12.915 1.00 91.38 83 LEU A O 1
ATOM 681 N N . LYS A 1 84 ? -2.035 6.353 10.762 1.00 89.38 84 LYS A N 1
ATOM 682 C CA . LYS A 1 84 ? -3.419 6.766 10.495 1.00 89.38 84 LYS A CA 1
ATOM 683 C C . LYS A 1 84 ? -4.417 5.934 11.295 1.00 89.38 84 LYS A C 1
ATOM 685 O O . LYS A 1 84 ? -5.250 6.528 11.969 1.00 89.38 84 LYS A O 1
ATOM 690 N N . HIS A 1 85 ? -4.279 4.606 11.298 1.00 88.38 85 HIS A N 1
ATOM 691 C CA . HIS A 1 85 ? -5.159 3.730 12.079 1.00 88.38 85 HIS A CA 1
ATOM 692 C C . HIS A 1 85 ? -5.080 4.043 13.578 1.00 88.38 85 HIS A C 1
ATOM 694 O O . HIS A 1 85 ? -6.110 4.238 14.215 1.00 88.38 85 HIS A O 1
ATOM 700 N N . PHE A 1 86 ? -3.872 4.194 14.134 1.00 88.25 86 PHE A N 1
ATOM 701 C CA . PHE A 1 86 ? -3.713 4.560 15.546 1.00 88.25 86 PHE A CA 1
ATOM 702 C C . PHE A 1 86 ? -4.323 5.927 15.877 1.00 88.25 86 PHE A C 1
ATOM 704 O O . PHE A 1 86 ? -4.964 6.079 16.914 1.00 88.25 86 PHE A O 1
ATOM 711 N N . LYS A 1 87 ? -4.154 6.933 15.009 1.00 85.62 87 LYS A N 1
ATOM 712 C CA . LYS A 1 87 ? -4.771 8.254 15.210 1.00 85.62 87 LYS A CA 1
ATOM 713 C C . LYS A 1 87 ? -6.297 8.189 15.190 1.00 85.62 87 LYS A C 1
ATOM 715 O O . LYS A 1 87 ? -6.936 8.875 15.982 1.00 85.62 87 LYS A O 1
ATOM 720 N N . GLU A 1 88 ? -6.875 7.392 14.297 1.00 86.19 88 GLU A N 1
ATOM 721 C CA . GLU A 1 88 ? -8.324 7.191 14.235 1.00 86.19 88 GLU A CA 1
ATOM 722 C C . GLU A 1 88 ? -8.847 6.493 15.496 1.00 86.19 88 GLU A C 1
ATOM 724 O O . GLU A 1 88 ? -9.827 6.955 16.080 1.00 86.19 88 GLU A O 1
ATOM 729 N N . GLU A 1 89 ? -8.156 5.459 15.983 1.00 82.81 89 GLU A N 1
ATOM 730 C CA . GLU A 1 89 ? -8.515 4.787 17.238 1.00 82.81 89 GLU A CA 1
ATOM 731 C C . GLU A 1 89 ? -8.456 5.723 18.450 1.00 82.81 89 GLU A C 1
ATOM 733 O O . GLU A 1 89 ? -9.360 5.704 19.288 1.00 82.81 89 GLU A O 1
ATOM 738 N N . LEU A 1 90 ? -7.415 6.557 18.547 1.00 81.75 90 LEU A N 1
ATOM 739 C CA . LEU A 1 90 ? -7.289 7.543 19.623 1.00 81.75 90 LEU A CA 1
ATOM 740 C C . LEU A 1 90 ? -8.424 8.570 19.570 1.00 81.75 90 LEU A C 1
ATOM 742 O O . LEU A 1 90 ? -9.074 8.810 20.581 1.00 81.75 90 LEU A O 1
ATOM 746 N N . ARG A 1 91 ? -8.747 9.090 18.380 1.00 80.69 91 ARG A N 1
ATOM 747 C CA . ARG A 1 91 ? -9.842 10.054 18.200 1.00 80.69 91 ARG A CA 1
ATOM 748 C C . ARG A 1 91 ? -11.198 9.486 18.629 1.00 80.69 91 ARG A C 1
ATOM 750 O O . ARG A 1 91 ? -12.011 10.205 19.213 1.00 80.69 91 ARG A O 1
ATOM 757 N N . ILE A 1 92 ? -11.449 8.207 18.350 1.00 80.56 92 ILE A N 1
ATOM 758 C CA . ILE A 1 92 ? -12.663 7.512 18.800 1.00 80.56 92 ILE A CA 1
ATOM 759 C C . ILE A 1 92 ? -12.665 7.384 20.328 1.00 80.56 92 ILE A C 1
ATOM 761 O O . ILE A 1 92 ? -13.667 7.714 20.961 1.00 80.56 92 ILE A O 1
ATOM 765 N N . LYS A 1 93 ? -11.545 6.962 20.932 1.00 79.12 93 LYS A N 1
ATOM 766 C CA . LYS A 1 93 ? -11.423 6.836 22.394 1.00 79.12 93 LYS A CA 1
ATOM 767 C C . LYS A 1 93 ? -11.636 8.166 23.111 1.00 79.12 93 LYS A C 1
ATOM 769 O O . LYS A 1 93 ? -12.388 8.194 24.079 1.00 79.12 93 LYS A O 1
ATOM 774 N N . ASP A 1 94 ? -11.050 9.252 22.615 1.00 79.19 94 ASP A N 1
ATOM 775 C CA . ASP A 1 94 ? -11.197 10.584 23.211 1.00 79.19 94 ASP A CA 1
ATOM 776 C C . ASP A 1 94 ? -12.655 11.059 23.169 1.00 79.19 94 ASP A C 1
ATOM 778 O O . ASP A 1 94 ? -13.174 11.576 24.157 1.00 79.19 94 ASP A O 1
ATOM 782 N N . SER A 1 95 ? -13.354 10.805 22.058 1.00 77.38 95 SER A N 1
ATOM 783 C CA . SER A 1 95 ? -14.775 11.148 21.904 1.00 77.38 95 SER A CA 1
ATOM 784 C C . SER A 1 95 ? -15.659 10.384 22.901 1.00 77.38 95 SER A C 1
ATOM 786 O O . SER A 1 95 ? -16.515 10.979 23.555 1.00 77.38 95 SER A O 1
ATOM 788 N N . ILE A 1 96 ? -15.408 9.080 23.074 1.00 81.81 96 ILE A N 1
ATOM 789 C CA . ILE A 1 96 ? -16.118 8.233 24.048 1.00 81.81 96 ILE A CA 1
ATOM 790 C C . ILE A 1 96 ? -15.817 8.687 25.482 1.00 81.81 96 ILE A C 1
ATOM 792 O O . ILE A 1 96 ? -16.719 8.738 26.321 1.00 81.81 96 ILE A O 1
ATOM 796 N N . LEU A 1 97 ? -14.562 9.042 25.774 1.00 80.00 97 LEU A N 1
ATOM 797 C CA . LEU A 1 97 ? -14.151 9.480 27.104 1.00 80.00 97 LEU A CA 1
ATOM 798 C C . LEU A 1 97 ? -14.841 10.797 27.490 1.00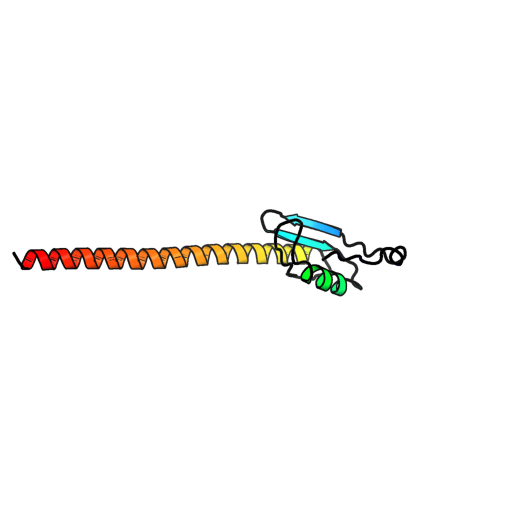 80.00 97 LEU A C 1
ATOM 800 O O . LEU A 1 97 ? -15.382 10.893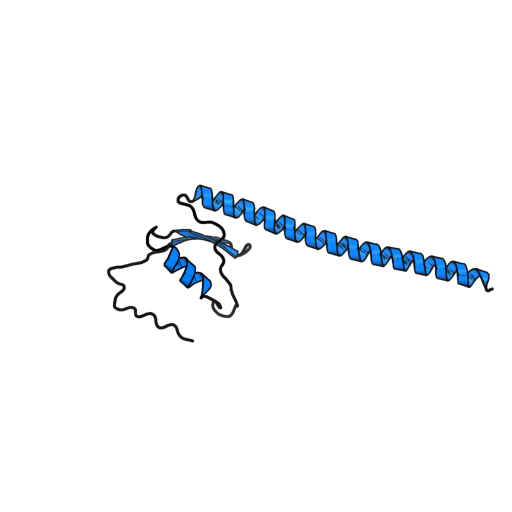 28.591 1.00 80.00 97 LEU A O 1
ATOM 804 N N . ILE A 1 98 ? -14.899 11.771 26.574 1.00 80.94 98 ILE A N 1
ATOM 805 C CA . ILE A 1 98 ? -15.598 13.050 26.775 1.00 80.94 98 ILE A CA 1
ATOM 806 C C . ILE A 1 98 ? -17.089 12.821 27.046 1.00 80.94 98 ILE A C 1
ATOM 808 O O . ILE A 1 98 ? -17.621 13.372 28.008 1.00 80.94 98 ILE A O 1
ATOM 812 N N . GLU A 1 99 ? -17.756 11.972 26.260 1.00 79.50 99 GLU A N 1
ATOM 813 C CA . GLU A 1 99 ? -19.181 11.678 26.454 1.00 79.50 99 GLU A CA 1
ATOM 814 C C . GLU A 1 99 ? -19.443 10.969 27.795 1.00 79.50 99 GLU A C 1
ATOM 816 O O . GLU A 1 99 ? -20.398 11.291 28.505 1.00 79.50 99 GLU A O 1
ATOM 821 N N . SER A 1 100 ? -18.563 10.040 28.183 1.00 82.06 100 SER A N 1
ATOM 822 C CA . SER A 1 100 ? -18.665 9.326 29.461 1.00 82.06 100 SER A CA 1
ATOM 823 C C . SER A 1 100 ? -18.462 10.248 30.669 1.00 82.06 100 SER A C 1
ATOM 825 O O . SER A 1 100 ? -19.182 10.132 31.663 1.00 82.06 100 SER A O 1
ATOM 827 N N . ASN A 1 101 ? -17.531 11.201 30.566 1.00 83.06 101 ASN A N 1
ATOM 828 C CA . ASN A 1 101 ? -17.271 12.187 31.607 1.00 83.06 101 ASN A CA 1
ATOM 829 C C . ASN A 1 101 ? -18.427 13.185 31.711 1.00 83.06 101 ASN A C 1
ATOM 831 O O . ASN A 1 101 ? -18.911 13.422 32.813 1.00 83.06 101 ASN A O 1
ATOM 835 N N . ALA A 1 102 ? -18.943 13.681 30.582 1.00 81.31 102 ALA A N 1
ATOM 836 C CA . ALA A 1 102 ? -20.107 14.563 30.557 1.00 81.31 102 ALA A CA 1
ATOM 837 C C . ALA A 1 102 ? -21.338 13.907 31.205 1.00 81.31 102 ALA A C 1
ATOM 839 O O . ALA A 1 102 ? -21.988 14.531 32.040 1.00 81.31 102 ALA A O 1
ATOM 840 N N . LYS A 1 103 ? -21.620 12.631 30.899 1.00 84.75 103 LYS A N 1
ATOM 841 C CA . LYS A 1 103 ? -22.714 11.867 31.529 1.00 84.75 103 LYS A CA 1
ATOM 842 C C . LYS A 1 103 ? -22.516 11.695 33.037 1.00 84.75 103 LYS A C 1
ATOM 844 O O . LYS A 1 103 ? -23.463 11.902 33.787 1.00 84.75 103 LYS A O 1
ATOM 849 N N . LYS A 1 104 ? -21.298 11.377 33.492 1.00 84.00 104 LYS A N 1
ATOM 850 C CA . LYS A 1 104 ? -20.986 11.267 34.930 1.00 84.00 104 LYS A CA 1
ATOM 851 C C . LYS A 1 104 ? -21.179 12.583 35.681 1.00 84.00 104 LYS A C 1
ATOM 853 O O . LYS A 1 104 ? -21.721 12.560 36.781 1.00 84.00 104 LYS A O 1
ATOM 858 N N . THR A 1 105 ? -20.760 13.705 35.100 1.00 81.00 105 THR A N 1
ATOM 859 C CA . THR A 1 105 ? -20.959 15.034 35.696 1.00 81.00 105 THR A CA 1
ATOM 860 C C . THR A 1 105 ? -22.442 15.403 35.746 1.00 81.00 105 THR A C 1
ATOM 862 O O . THR A 1 105 ? -22.917 15.915 36.750 1.00 81.00 105 THR A O 1
ATOM 865 N N . LEU A 1 106 ? -23.207 15.077 34.702 1.00 82.81 106 LEU A N 1
ATOM 866 C CA . LEU A 1 106 ? -24.654 15.318 34.674 1.00 82.81 106 LEU A CA 1
ATOM 867 C C . LEU A 1 106 ? -25.399 14.470 35.720 1.00 82.81 106 LEU A C 1
ATOM 869 O O . LEU A 1 106 ? -26.324 14.954 36.363 1.00 82.81 106 LEU A O 1
ATOM 873 N N . GLU A 1 107 ? -24.974 13.223 35.924 1.00 83.12 107 GLU A N 1
ATOM 874 C CA . GLU A 1 107 ? -25.488 12.319 36.962 1.00 83.12 107 GLU A CA 1
ATOM 875 C C . GLU A 1 107 ? -25.130 12.760 38.388 1.00 83.12 107 GLU A C 1
ATOM 877 O O . GLU A 1 107 ? -25.905 12.519 39.312 1.00 83.12 107 GLU A O 1
ATOM 882 N N . SER A 1 108 ? -23.961 13.375 38.612 1.00 84.19 108 SER A N 1
ATOM 883 C CA . SER A 1 108 ? -23.646 13.946 39.929 1.00 84.19 108 SER A CA 1
ATOM 884 C C . SER A 1 108 ? -24.499 15.181 40.195 1.00 84.19 108 SER A C 1
ATOM 886 O O . SER A 1 108 ? -25.170 15.230 41.215 1.00 84.19 108 SER A O 1
ATOM 888 N N . SER A 1 109 ? -24.593 16.104 39.232 1.00 83.19 109 SER A N 1
ATOM 889 C CA . SER A 1 109 ? -25.414 17.310 39.383 1.00 83.19 109 SER A CA 1
ATOM 890 C C . SER A 1 109 ? -26.899 16.998 39.584 1.00 83.19 109 SER A C 1
ATOM 892 O O . SER A 1 109 ? -27.556 17.678 40.362 1.00 83.19 109 SER A O 1
ATOM 894 N N . LYS A 1 110 ? -27.437 15.961 38.927 1.00 86.75 110 LYS A N 1
ATOM 895 C CA . LYS A 1 110 ? -28.817 15.506 39.162 1.00 86.75 110 LYS A CA 1
ATOM 896 C C . LYS A 1 110 ? -29.040 15.029 40.597 1.00 86.75 110 LYS A C 1
ATOM 898 O O . LYS A 1 110 ? -30.029 15.423 41.199 1.00 86.75 110 LYS A O 1
ATOM 903 N N . ARG A 1 111 ? -28.115 14.229 41.142 1.00 82.06 111 ARG A N 1
ATOM 904 C CA . ARG A 1 111 ? -28.189 13.739 42.529 1.00 82.06 111 ARG A CA 1
ATOM 905 C C . ARG A 1 111 ? -28.081 14.869 43.550 1.00 82.06 111 ARG A C 1
ATOM 907 O O . ARG A 1 111 ? -28.798 14.850 44.543 1.00 82.06 111 ARG A O 1
ATOM 914 N N . ASP A 1 112 ? -27.230 15.857 43.286 1.00 82.31 112 ASP A N 1
ATOM 915 C CA . ASP A 1 112 ? -27.075 17.021 44.163 1.00 82.31 112 ASP A CA 1
ATOM 916 C C . ASP A 1 112 ? -28.360 17.871 44.198 1.00 82.31 112 ASP A C 1
ATOM 918 O O . ASP A 1 112 ? -28.780 18.308 45.266 1.00 82.31 112 ASP A O 1
ATOM 922 N N . ILE A 1 113 ? -29.027 18.055 43.051 1.00 82.00 113 ILE A N 1
ATOM 923 C CA . ILE A 1 113 ? -30.305 18.785 42.960 1.00 82.00 113 ILE A CA 1
ATOM 924 C C . ILE A 1 113 ? -31.429 18.024 43.674 1.00 82.00 113 ILE A C 1
ATOM 926 O O . ILE A 1 113 ? -32.160 18.614 44.461 1.00 82.00 113 ILE A O 1
ATOM 930 N N . GLU A 1 114 ? -31.534 16.714 43.454 1.00 82.00 114 GLU A N 1
ATOM 931 C CA . GLU A 1 114 ? -32.560 15.862 44.074 1.00 82.00 114 GLU A CA 1
ATOM 932 C C . GLU A 1 114 ? -32.432 15.820 45.610 1.00 82.00 114 GLU A C 1
ATOM 934 O O . GLU A 1 114 ? -33.424 15.712 46.323 1.00 82.00 114 GLU A O 1
ATOM 939 N N . SER A 1 115 ? -31.214 15.990 46.137 1.00 76.62 115 SER A N 1
ATOM 940 C CA . SER A 1 115 ? -30.958 16.075 47.581 1.00 76.62 115 SER A CA 1
ATOM 941 C C . SER A 1 115 ? -31.375 17.399 48.237 1.00 76.62 115 SER A C 1
ATOM 943 O O . SER A 1 115 ? -31.450 17.463 49.459 1.00 76.62 115 SER A O 1
ATOM 945 N N . LEU A 1 116 ? -31.6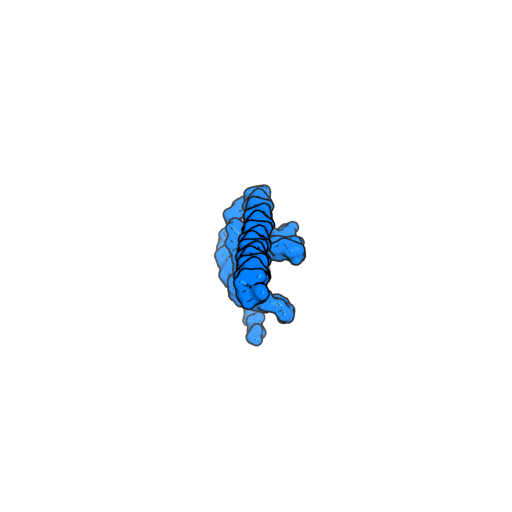33 18.449 47.448 1.00 73.06 116 LEU A N 1
ATOM 946 C CA . LEU A 1 116 ? -32.088 19.762 47.927 1.00 73.06 116 LEU A CA 1
ATOM 947 C C . LEU A 1 116 ? -33.617 19.894 47.937 1.00 73.06 116 LEU A C 1
ATOM 949 O O . LEU A 1 116 ? -34.143 20.832 48.533 1.00 73.06 116 LEU A O 1
ATOM 953 N N . GLU A 1 117 ? -34.323 18.990 47.255 1.00 62.22 117 GLU A N 1
ATOM 954 C CA . GLU A 1 117 ? -35.789 18.974 47.180 1.00 62.22 117 GLU A CA 1
ATOM 955 C C . GLU A 1 117 ? -36.446 18.178 48.328 1.00 62.22 117 GLU A C 1
ATOM 957 O O . GLU A 1 117 ? -37.675 18.148 48.420 1.00 62.22 117 GLU A O 1
ATOM 962 N N . HIS A 1 118 ? -35.647 17.578 49.219 1.00 52.38 118 HIS A N 1
ATOM 963 C CA . HIS A 1 118 ? -36.076 16.782 50.375 1.00 52.38 118 HIS A CA 1
ATOM 964 C C . HIS A 1 118 ? -35.718 17.447 51.709 1.00 52.38 118 HIS A C 1
ATOM 966 O O . HIS A 1 118 ? -36.527 17.294 52.655 1.00 52.38 118 HIS A O 1
#

Nearest PDB structures (foldseek):
  2czv-assembly1_C  TM=9.565E-01  e=1.769E-02  Pyrococcus horikoshii
  3wz0-assembly1_A  TM=9.580E-01  e=1.895E-02  Thermococcus kodakarensis KOD1
  2av5-assembly1_A  TM=8.915E-01  e=4.346E-02  Pyrococcus furiosus
  6ahu-assembly1_H  TM=8.237E-01  e=6.581E-02  Homo sapiens

Secondary structure (DSSP, 8-state):
------TTSTTS-----EEEEEETTTTEEEEE--TTTHHHHHHHHHH--EETTEE---------SSHHHHHHHHHHHHHHHHHHHHHHHHHHHHHHHHHHHHHHHHHHHHHHHHTT--